Protein AF-A0A932LIK9-F1 (afdb_monomer_lite)

Radius of gyration: 16.42 Å; chains: 1; bounding box: 44×19×46 Å

Secondary structure (DSSP, 8-state):
-HHHHHHHHHHHHHHHHHHHHHHHHHHHHHS-GGGTTTTTTS-HHHHHHHHHHH-TT--HHHHHHHHHHHHHHHHHHHHHHHHHHT-

Sequence (87 aa):
MPALIVIVLVMLISIASISDISMKVAVNNRLPPEERFSWWNRDGWRVAKKYKELFPDSYLPVISQCSFGLVFAIGLVLLIVSVTDTK

Structure (mmCIF, N/CA/C/O backbone):
data_AF-A0A932LIK9-F1
#
_entry.id   AF-A0A932LIK9-F1
#
loop_
_atom_site.group_PDB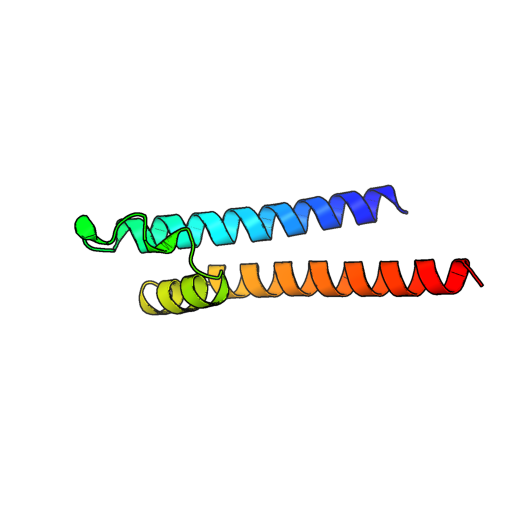
_atom_site.id
_atom_site.type_symbol
_atom_site.label_atom_id
_atom_site.label_alt_id
_atom_site.label_comp_id
_atom_site.label_asym_id
_atom_site.label_entity_id
_atom_site.label_seq_id
_atom_site.pdbx_PDB_ins_code
_atom_site.Cartn_x
_atom_site.Cartn_y
_atom_site.Cartn_z
_atom_site.occupancy
_atom_site.B_iso_or_equiv
_atom_site.auth_seq_id
_atom_site.auth_comp_id
_atom_site.auth_asym_id
_atom_site.auth_atom_id
_atom_site.pdbx_PDB_model_num
ATOM 1 N N . MET A 1 1 ? 11.787 8.222 -22.192 1.00 61.84 1 MET A N 1
ATOM 2 C CA . MET A 1 1 ? 11.286 6.975 -21.570 1.00 61.84 1 MET A CA 1
ATOM 3 C C . MET A 1 1 ? 11.532 6.885 -20.062 1.00 61.84 1 MET A C 1
ATOM 5 O O . MET A 1 1 ? 10.537 6.712 -19.370 1.00 61.84 1 MET A O 1
ATOM 9 N N . PRO A 1 2 ? 12.752 7.058 -19.508 1.00 76.31 2 PRO A N 1
ATOM 10 C CA . PRO A 1 2 ? 12.974 6.836 -18.071 1.00 76.31 2 PRO A CA 1
ATOM 11 C C . PRO A 1 2 ? 12.257 7.863 -17.182 1.00 76.31 2 PRO A C 1
ATOM 13 O O . PRO A 1 2 ? 11.656 7.491 -16.183 1.00 76.31 2 PRO A O 1
ATOM 16 N N . ALA A 1 3 ? 12.220 9.138 -17.590 1.00 83.81 3 ALA A N 1
ATOM 17 C CA . ALA A 1 3 ? 11.545 10.190 -16.826 1.00 83.81 3 ALA A CA 1
ATOM 18 C C . ALA A 1 3 ? 10.041 9.925 -16.630 1.00 83.81 3 ALA A C 1
ATOM 20 O O . ALA A 1 3 ? 9.519 10.137 -15.544 1.00 83.81 3 ALA A O 1
ATOM 21 N N . LEU A 1 4 ? 9.348 9.406 -17.652 1.00 86.88 4 LEU A N 1
ATOM 22 C CA . LEU A 1 4 ? 7.917 9.102 -17.560 1.00 86.88 4 LEU A CA 1
ATOM 23 C C . LEU A 1 4 ? 7.651 7.937 -16.598 1.00 86.88 4 LEU A C 1
ATOM 25 O O . LEU A 1 4 ? 6.728 8.012 -15.795 1.00 86.88 4 LEU A O 1
ATOM 29 N N . ILE A 1 5 ? 8.498 6.903 -16.621 1.00 85.38 5 ILE A N 1
ATOM 30 C CA . ILE A 1 5 ? 8.416 5.769 -15.688 1.00 85.38 5 ILE A CA 1
ATOM 31 C C . ILE A 1 5 ? 8.644 6.242 -14.248 1.00 85.38 5 ILE A C 1
ATOM 33 O O . ILE A 1 5 ? 7.885 5.872 -13.356 1.00 85.38 5 ILE A O 1
ATOM 37 N N . VAL A 1 6 ? 9.641 7.103 -14.024 1.00 86.44 6 VAL A N 1
ATOM 38 C CA . VAL A 1 6 ? 9.913 7.682 -12.700 1.00 86.44 6 VAL A CA 1
ATOM 39 C C . VAL A 1 6 ? 8.732 8.522 -12.215 1.00 86.44 6 VAL A C 1
ATOM 41 O O . VAL A 1 6 ? 8.313 8.367 -11.072 1.00 86.44 6 VAL A O 1
ATOM 44 N N . ILE A 1 7 ? 8.145 9.360 -13.076 1.00 90.56 7 ILE A N 1
ATOM 45 C CA . ILE A 1 7 ? 6.966 10.167 -12.726 1.00 90.56 7 ILE A CA 1
ATOM 46 C C . ILE A 1 7 ? 5.788 9.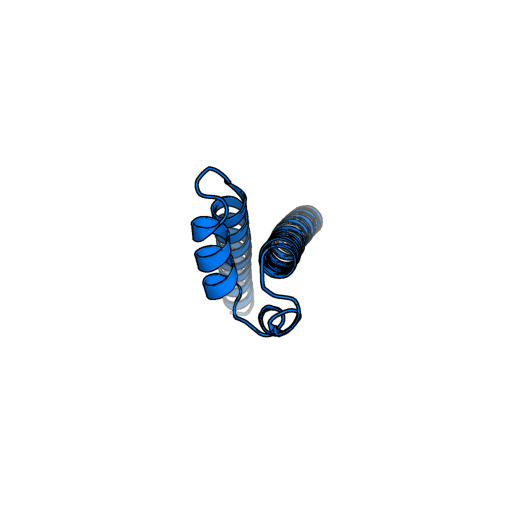267 -12.329 1.00 90.56 7 ILE A C 1
ATOM 48 O O . ILE A 1 7 ? 5.166 9.501 -11.293 1.00 90.56 7 ILE A O 1
ATOM 52 N N . VAL A 1 8 ? 5.508 8.216 -13.106 1.00 89.25 8 VAL A N 1
ATOM 53 C CA . VAL A 1 8 ? 4.437 7.254 -12.798 1.00 89.25 8 VAL A CA 1
ATOM 54 C C . VAL A 1 8 ? 4.703 6.539 -11.471 1.00 89.25 8 VAL A C 1
ATOM 56 O O . VAL A 1 8 ? 3.795 6.422 -10.651 1.00 89.25 8 VAL A O 1
ATOM 59 N N . LEU A 1 9 ? 5.942 6.110 -11.216 1.00 87.44 9 LEU A N 1
ATOM 60 C CA . LEU A 1 9 ? 6.322 5.481 -9.950 1.00 87.44 9 LEU A CA 1
ATOM 61 C C . LEU A 1 9 ? 6.125 6.419 -8.761 1.00 87.44 9 LEU A C 1
ATOM 63 O O . LEU A 1 9 ? 5.526 6.015 -7.767 1.00 87.44 9 LEU A O 1
ATOM 67 N N . VAL A 1 10 ? 6.576 7.671 -8.870 1.00 90.56 10 VAL A N 1
ATOM 68 C CA . VAL A 1 10 ? 6.387 8.676 -7.817 1.00 90.56 10 VAL A CA 1
ATOM 69 C C . VAL A 1 10 ? 4.899 8.888 -7.551 1.00 90.56 10 VAL A C 1
ATOM 71 O O . VAL A 1 10 ? 4.488 8.832 -6.396 1.00 90.56 10 VAL A O 1
ATOM 74 N N . MET A 1 11 ? 4.075 9.038 -8.594 1.00 90.12 11 MET A N 1
ATOM 75 C CA . MET A 1 11 ? 2.623 9.174 -8.432 1.00 90.12 11 MET A CA 1
ATOM 76 C C . MET A 1 11 ? 2.005 7.965 -7.722 1.00 90.12 11 MET A C 1
ATOM 78 O O . MET A 1 11 ? 1.233 8.144 -6.781 1.00 90.12 11 MET A O 1
ATOM 82 N N . LEU A 1 12 ? 2.353 6.740 -8.126 1.00 88.44 12 LEU A N 1
ATOM 83 C CA . LEU A 1 12 ? 1.824 5.524 -7.504 1.00 88.44 12 LEU A CA 1
ATOM 84 C C . LEU A 1 12 ? 2.252 5.398 -6.036 1.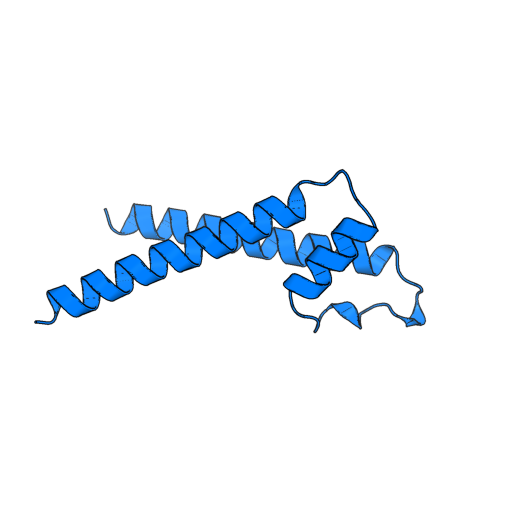00 88.44 12 LEU A C 1
ATOM 86 O O . LEU A 1 12 ? 1.422 5.062 -5.192 1.00 88.44 12 LEU A O 1
ATOM 90 N N . ILE A 1 13 ? 3.511 5.714 -5.717 1.00 89.06 13 ILE A N 1
ATOM 91 C CA . ILE A 1 13 ? 4.024 5.721 -4.340 1.00 89.06 13 ILE A CA 1
ATOM 92 C C . ILE A 1 13 ? 3.298 6.778 -3.502 1.00 89.06 13 ILE A C 1
ATOM 94 O O . ILE A 1 13 ? 2.892 6.491 -2.373 1.00 89.06 13 ILE A O 1
ATOM 98 N N . SER A 1 14 ? 3.093 7.983 -4.040 1.00 90.19 14 SER A N 1
ATOM 99 C CA . SER A 1 14 ? 2.350 9.045 -3.357 1.00 90.19 14 SER A CA 1
ATOM 100 C C . SER A 1 14 ? 0.901 8.636 -3.094 1.00 90.19 14 SER A C 1
ATOM 102 O O . SER A 1 14 ? 0.441 8.765 -1.962 1.00 90.19 14 SER A O 1
ATOM 104 N N . ILE A 1 15 ? 0.197 8.082 -4.087 1.00 89.19 15 ILE A N 1
ATOM 105 C CA . ILE A 1 15 ? -1.187 7.603 -3.930 1.00 89.19 15 ILE A CA 1
ATOM 106 C C . ILE A 1 15 ? -1.259 6.495 -2.876 1.00 89.19 15 ILE A C 1
ATOM 108 O O . ILE A 1 15 ? -2.115 6.546 -1.989 1.00 89.19 15 ILE A O 1
ATOM 112 N N . ALA A 1 16 ? -0.346 5.523 -2.931 1.00 86.38 16 ALA A N 1
ATOM 113 C CA . ALA A 1 16 ? -0.278 4.433 -1.965 1.00 86.38 16 ALA A CA 1
ATOM 114 C C . ALA A 1 16 ? -0.048 4.956 -0.536 1.00 86.38 16 ALA A C 1
ATOM 116 O O . ALA A 1 16 ? -0.759 4.558 0.389 1.00 86.38 16 ALA A O 1
ATOM 117 N N . SER A 1 17 ? 0.878 5.907 -0.376 1.00 86.88 17 SER A N 1
ATOM 118 C CA . SER A 1 17 ? 1.229 6.514 0.915 1.00 86.88 17 SER A CA 1
ATOM 119 C C . SER A 1 17 ? 0.091 7.360 1.486 1.00 86.88 17 SER A C 1
ATOM 121 O O . SER A 1 17 ? -0.264 7.210 2.653 1.00 86.88 17 SER A O 1
ATOM 123 N N . ILE A 1 18 ? -0.526 8.220 0.668 1.00 89.69 18 ILE A N 1
ATOM 124 C CA . ILE A 1 18 ? -1.668 9.050 1.080 1.00 89.69 18 ILE A CA 1
ATOM 125 C C . ILE A 1 18 ? -2.846 8.160 1.473 1.00 89.69 18 ILE A C 1
ATOM 127 O O . ILE A 1 18 ? -3.512 8.439 2.471 1.00 89.69 18 ILE A O 1
ATOM 131 N N . SER A 1 19 ? -3.083 7.074 0.734 1.00 87.88 19 SER A N 1
ATOM 132 C CA . SER A 1 19 ? -4.144 6.118 1.053 1.00 87.88 19 SER A CA 1
ATOM 133 C C . SER A 1 19 ? -3.883 5.418 2.390 1.00 87.88 19 SER A C 1
ATOM 135 O O . SER A 1 19 ? -4.795 5.344 3.211 1.00 87.88 19 SER A O 1
ATOM 137 N N . ASP A 1 20 ? -2.650 4.966 2.655 1.00 87.50 20 ASP A N 1
ATOM 138 C CA . ASP A 1 20 ? -2.275 4.348 3.939 1.00 87.50 20 ASP A CA 1
ATOM 139 C C . ASP A 1 20 ? -2.449 5.319 5.116 1.00 87.50 20 ASP A C 1
ATOM 141 O O . ASP A 1 20 ? -3.119 4.993 6.098 1.00 87.50 20 ASP A O 1
ATOM 145 N N . ILE A 1 21 ? -1.932 6.546 4.989 1.00 89.38 21 ILE A N 1
ATOM 146 C CA . ILE A 1 21 ? -2.069 7.589 6.016 1.00 89.38 21 ILE A CA 1
ATOM 147 C C . ILE A 1 21 ? -3.547 7.912 6.255 1.00 89.38 21 ILE A C 1
ATOM 149 O O . ILE A 1 21 ? -3.990 7.980 7.401 1.00 89.38 21 ILE A O 1
ATOM 153 N N . SER A 1 22 ? -4.332 8.063 5.187 1.00 89.88 22 SER A N 1
ATOM 154 C CA . SER A 1 22 ? -5.764 8.367 5.280 1.00 89.88 22 SER A CA 1
ATOM 155 C C . SER A 1 22 ? -6.535 7.247 5.982 1.00 89.88 22 SER A C 1
ATOM 15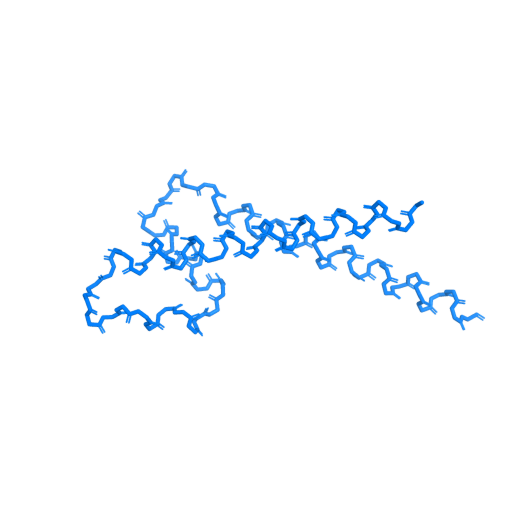7 O O . SER A 1 22 ? -7.377 7.525 6.838 1.00 89.88 22 SER A O 1
ATOM 159 N N . MET A 1 23 ? -6.214 5.980 5.691 1.00 90.12 23 MET A N 1
ATOM 160 C CA . MET A 1 23 ? -6.795 4.833 6.393 1.00 90.12 23 MET A CA 1
ATOM 161 C C . MET A 1 23 ? -6.392 4.818 7.872 1.00 90.12 23 MET A C 1
ATOM 163 O O . MET A 1 23 ? -7.258 4.625 8.726 1.00 90.12 23 MET A O 1
ATOM 167 N N . LYS A 1 24 ? -5.121 5.089 8.199 1.00 90.00 24 LYS A N 1
ATOM 168 C CA . LYS A 1 24 ? -4.648 5.194 9.592 1.00 90.00 24 LYS A CA 1
ATOM 169 C C . LYS A 1 24 ? -5.378 6.290 10.358 1.00 90.00 24 LYS A C 1
ATOM 171 O O . LYS A 1 24 ? -5.857 6.032 11.459 1.00 90.00 24 LYS A O 1
ATOM 176 N N . VAL A 1 25 ? -5.521 7.480 9.776 1.00 90.06 25 VAL A N 1
ATOM 177 C CA . VAL A 1 25 ? -6.252 8.602 10.387 1.00 90.06 25 VAL A CA 1
ATOM 178 C C . VAL A 1 25 ? -7.725 8.248 10.596 1.00 90.06 25 VAL A C 1
ATOM 180 O O . VAL A 1 25 ? -8.260 8.467 11.682 1.00 90.06 25 VAL A O 1
ATOM 183 N N . ALA A 1 26 ? -8.380 7.656 9.596 1.00 89.38 26 ALA A N 1
ATOM 184 C CA . ALA A 1 26 ? -9.785 7.273 9.693 1.00 89.38 26 ALA A CA 1
ATOM 185 C C . ALA A 1 26 ? -10.031 6.190 10.757 1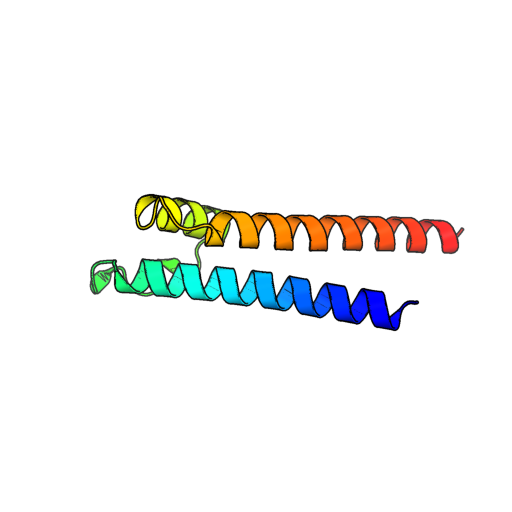.00 89.38 26 ALA A C 1
ATOM 187 O O . ALA A 1 26 ? -10.973 6.311 11.541 1.00 89.38 26 ALA A O 1
ATOM 188 N N . VAL A 1 27 ? -9.166 5.170 10.826 1.00 89.75 27 VAL A N 1
ATOM 189 C CA . VAL A 1 27 ? -9.198 4.150 11.887 1.00 89.75 27 VAL A CA 1
ATOM 190 C C . VAL A 1 27 ? -8.981 4.811 13.250 1.00 89.75 27 VAL A C 1
ATOM 192 O O . VAL A 1 27 ? -9.772 4.605 14.165 1.00 89.75 27 VAL A O 1
ATOM 195 N N . ASN A 1 28 ? -7.975 5.680 13.374 1.00 89.75 28 ASN A N 1
ATOM 196 C CA . ASN A 1 28 ? -7.639 6.366 14.621 1.00 89.75 28 ASN A CA 1
ATOM 197 C C . ASN A 1 28 ? -8.775 7.251 15.156 1.00 89.75 28 ASN A C 1
ATOM 199 O O . ASN A 1 28 ? -9.021 7.293 16.358 1.00 89.75 28 ASN A O 1
ATOM 203 N N . ASN A 1 29 ? -9.492 7.942 14.268 1.00 87.88 29 ASN A N 1
ATOM 204 C CA . ASN A 1 29 ? -10.607 8.812 14.646 1.00 87.88 29 ASN A CA 1
ATOM 205 C C . ASN A 1 29 ? -11.831 8.037 15.149 1.00 87.88 29 ASN A C 1
ATOM 207 O O . ASN A 1 29 ? -12.645 8.599 15.882 1.00 87.88 29 ASN A O 1
ATOM 211 N N . ARG A 1 30 ? -11.973 6.766 14.759 1.00 86.75 30 ARG A N 1
ATOM 212 C CA . ARG A 1 30 ? -13.081 5.892 15.170 1.00 86.75 30 ARG A CA 1
ATOM 213 C C . ARG A 1 30 ? -12.782 5.080 16.428 1.00 86.75 30 ARG A C 1
ATOM 215 O O . ARG A 1 30 ? -13.714 4.542 17.015 1.00 86.75 30 ARG A O 1
ATOM 222 N N . LEU A 1 31 ? -11.517 4.983 16.827 1.00 85.19 31 LEU A N 1
ATOM 223 C CA . LEU A 1 31 ? -11.108 4.241 18.013 1.00 85.19 31 LEU A CA 1
ATOM 224 C C . LEU A 1 31 ? -11.276 5.061 19.304 1.00 85.19 31 LEU A C 1
ATOM 226 O O . LEU A 1 31 ? -11.246 6.301 19.261 1.00 85.19 31 LEU A O 1
ATOM 230 N N . PRO A 1 32 ? -11.416 4.375 20.455 1.00 84.62 32 PRO A N 1
ATOM 231 C CA . PRO A 1 32 ? -11.388 5.004 21.768 1.00 84.62 32 PRO A CA 1
ATOM 232 C C . PRO A 1 32 ? -10.135 5.878 21.950 1.00 84.62 32 PRO A C 1
ATOM 234 O O . PRO A 1 32 ? -9.072 5.529 21.429 1.00 84.62 32 PRO A O 1
ATOM 237 N N . PRO A 1 33 ? -10.214 7.003 22.688 1.00 81.88 33 PRO A N 1
ATOM 238 C CA . PRO A 1 33 ? -9.089 7.923 22.877 1.00 81.88 33 PRO A CA 1
ATOM 239 C C . PRO A 1 33 ? -7.810 7.255 23.396 1.00 81.88 33 PRO A C 1
ATOM 241 O O . PRO A 1 33 ? -6.717 7.638 22.994 1.00 81.88 33 PRO A O 1
ATOM 244 N N . GLU A 1 34 ? -7.963 6.241 24.242 1.00 83.75 34 GLU A N 1
ATOM 245 C CA . GLU A 1 34 ? -6.889 5.437 24.836 1.00 83.75 34 GLU A CA 1
ATOM 246 C C . GLU A 1 34 ? -6.168 4.515 23.839 1.00 83.75 34 GLU A C 1
ATOM 248 O O . GLU A 1 34 ? -5.005 4.176 24.038 1.00 83.75 34 GLU A O 1
ATOM 253 N N . GLU A 1 35 ? -6.815 4.170 22.724 1.00 80.56 35 GLU A N 1
ATOM 254 C CA . GLU A 1 35 ? -6.225 3.367 21.648 1.00 80.56 35 GLU A CA 1
ATOM 255 C C . GLU A 1 35 ? -5.713 4.218 20.480 1.00 80.56 35 GLU A C 1
ATOM 257 O O . GLU A 1 35 ? -5.128 3.685 19.524 1.00 80.56 35 GLU A O 1
ATOM 262 N N . ARG A 1 36 ? -5.899 5.544 20.540 1.00 79.12 36 ARG A N 1
ATOM 263 C CA . ARG A 1 36 ? -5.377 6.449 19.517 1.00 79.12 36 ARG A CA 1
ATOM 264 C C . ARG A 1 36 ? -3.854 6.336 19.452 1.00 79.12 36 ARG A C 1
ATOM 266 O O . ARG A 1 36 ? -3.178 6.076 20.438 1.00 79.12 36 ARG A O 1
ATOM 273 N N . PHE A 1 37 ? -3.303 6.505 18.262 1.00 81.25 37 PHE A N 1
ATOM 274 C CA . PHE A 1 37 ? -1.888 6.364 17.917 1.00 81.25 37 PHE A CA 1
ATOM 275 C C . PHE A 1 37 ? -1.320 4.938 17.926 1.00 81.25 37 PHE A C 1
ATOM 277 O O . PHE A 1 37 ? -0.385 4.670 17.171 1.00 81.25 37 PHE A O 1
ATOM 284 N N . SER A 1 38 ? -1.930 3.984 18.637 1.00 84.19 38 SER A N 1
ATOM 285 C CA . SER A 1 38 ? -1.464 2.583 18.660 1.00 84.19 38 SER A CA 1
ATOM 286 C C . SER A 1 38 ? -1.477 1.899 17.278 1.00 84.19 38 SER A C 1
ATOM 288 O O . SER A 1 38 ? -0.739 0.940 17.035 1.00 84.19 38 SER A O 1
ATOM 290 N N . TRP A 1 39 ? -2.279 2.421 16.345 1.00 81.12 39 TRP A N 1
ATOM 291 C CA . TRP A 1 39 ? -2.430 1.904 14.983 1.00 81.12 39 TRP A CA 1
ATOM 292 C C . TRP A 1 39 ? -1.449 2.486 13.958 1.00 81.12 39 TRP A C 1
ATOM 294 O O . TRP A 1 39 ? -1.389 1.993 12.833 1.00 81.12 39 TRP A O 1
ATOM 304 N N . TRP A 1 40 ? -0.636 3.482 14.323 1.00 82.56 40 TRP A N 1
ATOM 305 C CA . TRP A 1 40 ? 0.307 4.107 13.384 1.00 82.56 40 TRP A CA 1
ATOM 306 C C . TRP A 1 40 ? 1.498 3.211 13.044 1.00 82.56 40 TRP A C 1
ATOM 308 O O . TRP A 1 40 ? 1.929 3.182 11.892 1.00 82.56 40 TRP A O 1
ATOM 318 N N . ASN A 1 41 ? 1.956 2.420 14.018 1.00 83.75 41 ASN A N 1
ATOM 319 C CA . ASN A 1 41 ? 3.021 1.426 13.847 1.00 83.75 41 ASN A CA 1
ATOM 320 C C . ASN A 1 41 ? 2.512 0.074 13.323 1.00 83.75 41 ASN A C 1
ATOM 322 O O . ASN A 1 41 ? 3.272 -0.891 13.274 1.00 83.75 41 ASN A O 1
ATOM 326 N N . ARG A 1 42 ? 1.225 -0.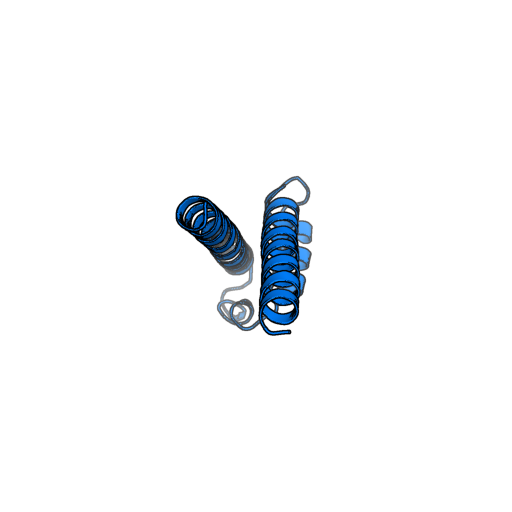047 12.976 1.00 84.00 42 ARG A N 1
ATOM 327 C CA . ARG A 1 42 ? 0.673 -1.298 12.444 1.00 84.00 42 ARG A CA 1
ATOM 328 C C . ARG A 1 42 ? 0.898 -1.387 10.941 1.00 84.00 42 ARG A C 1
ATOM 330 O O . ARG A 1 42 ? 0.818 -0.388 10.227 1.00 84.00 42 ARG A O 1
ATOM 337 N N . ASP A 1 43 ? 1.116 -2.615 10.480 1.00 83.44 43 ASP A N 1
ATOM 338 C CA . ASP A 1 43 ? 1.275 -2.930 9.063 1.00 83.44 43 ASP A CA 1
ATOM 339 C C . ASP A 1 43 ? 0.079 -2.425 8.251 1.00 83.44 43 ASP A C 1
ATOM 341 O O . ASP A 1 43 ? -1.075 -2.591 8.668 1.00 83.44 43 ASP A O 1
ATOM 345 N N . GLY A 1 44 ? 0.343 -1.893 7.054 1.00 79.75 44 GLY A N 1
ATOM 346 C CA . GLY A 1 44 ? -0.695 -1.373 6.156 1.00 79.75 44 GLY A CA 1
ATOM 347 C C . GLY A 1 44 ? -1.795 -2.397 5.854 1.00 79.75 44 GLY A C 1
ATOM 348 O O . GLY A 1 44 ? -2.965 -2.045 5.766 1.00 79.75 44 GLY A O 1
ATOM 349 N N . TRP A 1 45 ? -1.470 -3.697 5.824 1.00 82.75 45 TRP A N 1
ATOM 350 C CA . TRP A 1 45 ? -2.472 -4.760 5.673 1.00 82.75 45 TRP A CA 1
ATOM 351 C C . TRP A 1 45 ? -3.445 -4.834 6.855 1.00 82.75 45 TRP A C 1
ATOM 353 O O . TRP A 1 45 ? -4.656 -4.977 6.668 1.00 82.75 45 TRP A O 1
ATOM 363 N N . ARG A 1 46 ? -2.936 -4.736 8.091 1.00 87.38 46 ARG A N 1
ATOM 364 C CA . ARG A 1 46 ? -3.779 -4.751 9.297 1.00 87.38 46 ARG A CA 1
ATOM 365 C C . ARG A 1 46 ? -4.657 -3.507 9.346 1.00 87.38 46 ARG A C 1
ATOM 367 O O . ARG A 1 46 ? -5.837 -3.621 9.669 1.00 87.38 46 ARG A O 1
ATOM 374 N N . VAL A 1 47 ? -4.097 -2.353 8.982 1.00 87.81 47 VAL A N 1
ATOM 375 C CA . VAL A 1 47 ? -4.839 -1.091 8.875 1.00 87.81 47 VAL A CA 1
ATOM 376 C C . VAL A 1 47 ? -5.930 -1.197 7.811 1.00 87.81 47 VAL A C 1
ATOM 378 O O . VAL A 1 47 ? -7.076 -0.887 8.110 1.00 87.81 47 VAL A O 1
ATOM 381 N N . ALA A 1 48 ? -5.625 -1.698 6.612 1.00 87.31 48 ALA A N 1
ATOM 382 C CA . ALA A 1 48 ? -6.594 -1.860 5.527 1.00 87.31 48 ALA A CA 1
ATOM 383 C C . ALA A 1 48 ? -7.731 -2.823 5.902 1.00 87.31 48 ALA A C 1
ATOM 385 O O . ALA A 1 48 ? -8.899 -2.537 5.634 1.00 87.31 48 ALA A O 1
ATOM 386 N N . LYS A 1 49 ? -7.413 -3.936 6.581 1.00 88.44 49 LYS A N 1
ATOM 387 C CA . LYS A 1 49 ? -8.426 -4.858 7.111 1.00 88.44 49 LYS A CA 1
ATOM 388 C C . LYS A 1 49 ? -9.335 -4.149 8.115 1.00 88.44 49 LYS A C 1
ATOM 390 O O . LYS A 1 49 ? -10.553 -4.211 7.973 1.00 88.44 49 LYS A O 1
ATOM 395 N N . LYS A 1 50 ? -8.752 -3.433 9.082 1.00 88.50 50 LYS A N 1
ATOM 396 C CA . LYS A 1 50 ? -9.525 -2.715 10.102 1.00 88.50 50 LYS A CA 1
ATOM 397 C C . LYS A 1 50 ? -10.361 -1.584 9.509 1.00 88.50 50 LYS A C 1
ATOM 399 O O . LYS A 1 50 ? -11.501 -1.376 9.904 1.00 88.50 50 LYS A O 1
ATOM 404 N N . TYR A 1 51 ? -9.812 -0.879 8.530 1.00 89.12 51 TYR A N 1
ATOM 405 C CA . TYR A 1 51 ? -10.508 0.163 7.795 1.00 89.12 51 TYR A CA 1
ATOM 406 C C . TYR A 1 51 ? -11.710 -0.406 7.030 1.00 89.12 51 TYR A C 1
ATOM 408 O O . TYR A 1 51 ? -12.787 0.171 7.105 1.00 89.12 51 TYR A O 1
ATOM 416 N N . LYS A 1 52 ? -11.575 -1.568 6.375 1.00 89.75 52 LYS A N 1
ATOM 417 C CA . LYS A 1 52 ? -12.690 -2.244 5.690 1.00 89.75 52 LYS A CA 1
ATOM 418 C C . LYS A 1 52 ? -13.788 -2.709 6.654 1.00 89.75 52 LYS A C 1
ATOM 420 O O . LYS A 1 52 ? -14.957 -2.659 6.297 1.00 89.75 52 LYS A O 1
ATOM 425 N N . GLU A 1 53 ? -13.429 -3.126 7.871 1.00 89.56 53 GLU A N 1
ATOM 426 C CA . GLU A 1 53 ? -14.411 -3.424 8.930 1.00 89.56 53 GLU A CA 1
ATOM 427 C C . GLU A 1 53 ? -15.224 -2.178 9.325 1.00 89.56 53 GLU A C 1
ATOM 429 O O . GLU A 1 53 ? -16.409 -2.288 9.619 1.00 89.56 53 GLU A O 1
ATOM 434 N N . LEU A 1 54 ? -14.599 -0.995 9.322 1.00 87.75 54 LEU A N 1
ATOM 435 C CA . LEU A 1 54 ? -15.240 0.276 9.683 1.00 87.75 54 LEU A CA 1
ATOM 436 C C . LEU A 1 54 ? -15.974 0.949 8.510 1.00 87.75 54 LEU A C 1
ATOM 438 O O . LEU A 1 54 ? -16.921 1.700 8.733 1.00 87.75 54 LEU A O 1
ATOM 442 N N . PHE A 1 55 ? -15.524 0.708 7.277 1.00 88.19 55 PHE A N 1
ATOM 443 C CA . PHE A 1 55 ? -16.019 1.330 6.048 1.00 88.19 55 PHE A CA 1
ATOM 444 C C . PHE A 1 55 ? -16.135 0.274 4.931 1.00 88.19 55 PHE A C 1
ATOM 446 O O . PHE A 1 55 ? -15.280 0.228 4.039 1.00 88.19 55 PHE A O 1
ATOM 453 N N . PRO A 1 56 ? -17.169 -0.586 4.965 1.00 85.62 56 PRO A N 1
ATOM 454 C CA . PRO A 1 56 ? -17.302 -1.707 4.031 1.00 85.62 56 PRO A CA 1
ATOM 455 C C . PRO A 1 56 ? -17.467 -1.271 2.568 1.00 85.62 56 PRO A C 1
ATOM 457 O O . PRO A 1 56 ? -16.998 -1.975 1.676 1.00 85.62 56 PRO A O 1
ATOM 460 N N . ASP A 1 57 ? -18.048 -0.093 2.328 1.00 88.06 57 ASP A N 1
ATOM 461 C CA . ASP A 1 57 ? -18.316 0.441 0.984 1.00 88.06 57 ASP A CA 1
ATOM 462 C C . ASP A 1 57 ? -17.142 1.237 0.383 1.00 88.06 57 ASP A C 1
ATOM 464 O O . ASP A 1 57 ? -17.246 1.797 -0.709 1.00 88.06 57 ASP A O 1
ATOM 468 N N . SER A 1 58 ? -16.013 1.337 1.093 1.00 86.50 58 SER A N 1
ATOM 469 C CA . SER A 1 58 ? -14.881 2.154 0.652 1.00 86.50 58 SER A CA 1
ATOM 470 C C . SER A 1 58 ? -13.917 1.378 -0.250 1.00 86.50 58 SER A C 1
ATOM 472 O O . SER A 1 58 ? -13.432 0.301 0.097 1.00 86.50 58 SER A O 1
ATOM 474 N N . TYR A 1 59 ? -13.565 1.977 -1.393 1.00 85.25 59 TYR A N 1
ATOM 475 C CA . TYR A 1 59 ? -12.600 1.431 -2.358 1.00 85.25 59 TYR A CA 1
ATOM 476 C C . TYR A 1 59 ? -11.132 1.734 -2.011 1.00 85.25 59 TYR A C 1
ATOM 478 O O . TYR A 1 59 ? -10.227 1.166 -2.620 1.00 85.25 59 TYR A O 1
ATOM 486 N N . LEU A 1 60 ? -10.875 2.591 -1.017 1.00 83.25 60 LEU A N 1
ATOM 487 C CA . LEU A 1 60 ? -9.529 2.960 -0.549 1.00 83.25 60 LEU A CA 1
ATOM 488 C C . LEU A 1 60 ? -8.580 1.773 -0.288 1.00 83.25 60 LEU A C 1
ATOM 490 O O . LEU A 1 60 ? -7.450 1.819 -0.782 1.00 83.25 60 LEU A O 1
ATOM 494 N N . PRO A 1 61 ? -8.984 0.702 0.427 1.00 84.69 61 PRO A N 1
ATOM 495 C CA . PRO A 1 61 ? -8.099 -0.435 0.664 1.00 84.69 61 PRO A CA 1
ATOM 496 C C . PRO A 1 61 ? -7.729 -1.168 -0.631 1.00 84.69 61 PRO A C 1
ATOM 498 O O . PRO A 1 61 ? -6.598 -1.628 -0.761 1.00 84.69 61 PRO A O 1
ATOM 501 N N . VAL A 1 62 ? -8.641 -1.230 -1.606 1.00 85.31 62 VAL A N 1
ATOM 502 C CA . VAL A 1 62 ? -8.379 -1.851 -2.914 1.00 85.31 62 VAL A CA 1
ATOM 503 C C . VAL A 1 62 ? -7.411 -0.991 -3.722 1.00 85.31 62 VAL A C 1
ATOM 505 O O . VAL A 1 62 ? -6.422 -1.507 -4.232 1.00 85.31 62 VAL A O 1
ATOM 508 N N . ILE A 1 63 ? -7.642 0.325 -3.780 1.00 82.12 63 ILE A N 1
ATOM 509 C CA . ILE A 1 63 ? -6.766 1.268 -4.490 1.00 82.12 63 ILE A CA 1
ATOM 510 C C . ILE A 1 63 ? -5.350 1.213 -3.913 1.00 82.12 63 ILE A C 1
ATOM 512 O O . ILE A 1 63 ? -4.394 1.058 -4.667 1.00 82.12 63 ILE A O 1
ATOM 516 N N . SER A 1 64 ? -5.212 1.262 -2.585 1.00 81.31 64 SER A N 1
ATOM 517 C CA . SER A 1 64 ? -3.911 1.172 -1.917 1.00 81.31 64 SER A CA 1
ATOM 518 C C . SER A 1 64 ? -3.181 -0.133 -2.263 1.00 81.31 64 SER A C 1
ATOM 520 O O . SER A 1 64 ? -2.018 -0.093 -2.667 1.00 81.31 64 SER A O 1
ATOM 522 N N . GLN A 1 65 ? -3.865 -1.281 -2.190 1.00 84.44 65 GLN A N 1
ATOM 523 C CA . GLN A 1 65 ? -3.285 -2.585 -2.537 1.00 84.44 65 GLN A CA 1
ATOM 524 C C . GLN A 1 65 ? -2.876 -2.672 -4.011 1.00 84.44 65 GLN A C 1
ATOM 526 O O . GLN A 1 65 ? -1.778 -3.142 -4.311 1.00 84.44 65 GLN A O 1
ATOM 531 N N . CYS A 1 66 ? -3.714 -2.183 -4.928 1.00 85.31 66 CYS A N 1
ATOM 532 C CA . CYS A 1 66 ? -3.392 -2.136 -6.351 1.00 85.31 66 CYS A CA 1
ATOM 533 C C . CYS A 1 66 ? -2.192 -1.222 -6.628 1.00 85.31 66 CYS A C 1
ATOM 535 O O . CYS A 1 66 ? -1.294 -1.617 -7.368 1.00 85.31 66 CYS A O 1
ATOM 537 N N . SER A 1 67 ? -2.129 -0.037 -6.012 1.00 83.62 67 SER A N 1
ATOM 538 C CA . SER A 1 67 ? -0.997 0.882 -6.169 1.00 83.62 67 SER A CA 1
ATOM 539 C C . SER A 1 67 ? 0.306 0.271 -5.652 1.00 83.62 67 SER A C 1
ATOM 541 O O . SER A 1 67 ? 1.304 0.300 -6.369 1.00 83.62 67 SER A O 1
ATOM 543 N N . PHE A 1 68 ? 0.304 -0.347 -4.466 1.00 82.75 68 PHE A N 1
ATOM 544 C CA . PHE A 1 68 ? 1.485 -1.051 -3.951 1.00 82.75 68 PHE A CA 1
ATOM 545 C C . PHE A 1 68 ? 1.898 -2.225 -4.846 1.00 82.75 68 PHE A C 1
ATOM 547 O O . PHE A 1 68 ? 3.084 -2.383 -5.139 1.00 82.75 68 PHE A O 1
ATOM 554 N N . GLY A 1 69 ? 0.931 -3.012 -5.326 1.00 85.56 69 GLY A N 1
ATOM 555 C CA . GLY A 1 69 ? 1.186 -4.117 -6.249 1.00 85.56 69 GLY A CA 1
ATOM 556 C C . GLY A 1 69 ? 1.816 -3.652 -7.563 1.00 85.56 69 GLY A C 1
ATOM 557 O O . GLY A 1 69 ? 2.785 -4.251 -8.024 1.00 85.56 69 GLY A O 1
ATOM 558 N N . LEU A 1 70 ? 1.326 -2.548 -8.133 1.00 86.62 70 LEU A N 1
ATOM 559 C CA . LEU A 1 70 ? 1.879 -1.961 -9.355 1.00 86.62 70 LEU A CA 1
ATOM 560 C C . LEU A 1 70 ? 3.295 -1.417 -9.148 1.00 86.62 70 LEU A C 1
ATOM 562 O O . LEU A 1 70 ? 4.161 -1.677 -9.980 1.00 86.62 70 LEU A O 1
ATOM 566 N N . VAL A 1 71 ? 3.560 -0.716 -8.040 1.00 87.38 71 VAL A N 1
ATOM 567 C CA . VAL A 1 71 ? 4.917 -0.246 -7.704 1.00 87.38 71 VAL A CA 1
ATOM 568 C C . VAL A 1 71 ? 5.882 -1.425 -7.608 1.00 87.38 71 VAL A C 1
ATOM 570 O O . VAL A 1 71 ? 6.968 -1.375 -8.186 1.00 87.38 71 VAL A O 1
ATOM 573 N N . PHE A 1 72 ? 5.474 -2.502 -6.933 1.00 88.50 72 PHE A N 1
ATOM 574 C CA . PHE A 1 72 ? 6.297 -3.700 -6.798 1.00 88.50 72 PHE A CA 1
ATOM 575 C C . PHE A 1 72 ? 6.553 -4.379 -8.150 1.00 88.50 72 PHE A C 1
ATOM 577 O O . PHE A 1 72 ? 7.697 -4.703 -8.462 1.00 88.50 72 PHE A O 1
ATOM 584 N N . ALA A 1 73 ? 5.521 -4.540 -8.983 1.00 90.62 73 ALA A N 1
ATOM 585 C CA . ALA A 1 73 ? 5.648 -5.143 -10.308 1.00 90.62 73 ALA A CA 1
ATOM 586 C C . ALA A 1 73 ? 6.574 -4.332 -11.229 1.00 90.62 73 ALA A C 1
ATOM 588 O O . ALA A 1 73 ? 7.463 -4.901 -11.862 1.00 90.62 73 ALA A O 1
ATOM 589 N N . ILE A 1 74 ? 6.416 -3.004 -11.270 1.00 88.75 74 ILE A N 1
ATOM 590 C CA . ILE A 1 74 ? 7.281 -2.125 -12.070 1.00 88.75 74 ILE A CA 1
ATOM 591 C C . ILE A 1 74 ? 8.721 -2.182 -11.547 1.00 88.75 74 ILE A C 1
ATOM 593 O O . ILE A 1 74 ? 9.650 -2.324 -12.340 1.00 88.75 74 ILE A O 1
ATOM 597 N N . GLY A 1 75 ? 8.915 -2.125 -10.226 1.00 86.81 75 GLY A N 1
ATOM 598 C CA . GLY A 1 75 ? 10.236 -2.255 -9.608 1.00 86.81 75 GLY A CA 1
ATOM 599 C C . GLY A 1 75 ? 10.921 -3.581 -9.951 1.00 86.81 75 GLY A C 1
ATOM 600 O O . GLY A 1 75 ? 12.103 -3.588 -10.287 1.00 86.81 75 GLY A O 1
ATOM 601 N N . LEU A 1 76 ? 10.172 -4.688 -9.949 1.00 91.44 76 LEU A N 1
ATOM 602 C CA . LEU A 1 76 ? 10.676 -6.010 -10.323 1.00 91.44 76 LEU A CA 1
ATOM 603 C C . LEU A 1 76 ? 11.115 -6.056 -11.794 1.00 91.44 76 LEU A C 1
ATOM 605 O O . LEU A 1 76 ? 12.201 -6.547 -12.093 1.00 91.44 76 LEU A O 1
ATOM 609 N N . VAL A 1 77 ? 10.305 -5.511 -12.705 1.00 90.19 77 VAL A N 1
ATOM 610 C CA . VAL A 1 77 ? 10.648 -5.435 -14.134 1.00 90.19 77 VAL A CA 1
ATOM 611 C C . VAL A 1 77 ? 11.914 -4.605 -14.342 1.00 90.19 77 VAL A C 1
ATOM 613 O O . VAL A 1 77 ? 12.822 -5.048 -15.041 1.00 90.19 77 VAL A O 1
ATOM 616 N N . LEU A 1 78 ? 12.019 -3.439 -13.697 1.00 87.19 78 LEU A N 1
ATOM 617 C CA . LEU A 1 78 ? 13.209 -2.586 -13.783 1.00 87.19 78 LEU A CA 1
ATOM 618 C C . LEU A 1 78 ? 14.461 -3.280 -13.238 1.00 87.19 78 LEU A C 1
ATOM 620 O O . LEU A 1 78 ? 15.539 -3.134 -13.814 1.00 87.19 78 LEU A O 1
ATOM 624 N N . LEU A 1 79 ? 14.324 -4.058 -12.163 1.00 88.94 79 LEU A N 1
ATOM 625 C CA . LEU A 1 79 ? 15.421 -4.838 -11.600 1.00 88.94 79 LEU A CA 1
ATOM 626 C C . LEU A 1 79 ? 15.879 -5.933 -12.569 1.00 88.94 79 LEU A C 1
ATOM 628 O O . LEU A 1 79 ? 17.076 -6.058 -12.811 1.00 88.94 79 LEU A O 1
ATOM 632 N N . ILE A 1 80 ? 14.949 -6.685 -13.167 1.00 90.75 80 ILE A N 1
ATOM 633 C CA . ILE A 1 80 ? 15.267 -7.732 -14.153 1.00 90.75 80 ILE A CA 1
ATOM 634 C C . ILE A 1 80 ? 15.973 -7.135 -15.373 1.00 90.75 80 ILE A C 1
ATOM 636 O O . ILE A 1 80 ? 16.992 -7.674 -15.808 1.00 90.75 80 ILE A O 1
ATOM 640 N N . VAL A 1 81 ? 15.463 -6.018 -15.901 1.00 88.69 81 VAL A N 1
ATOM 641 C CA . VAL A 1 81 ? 16.090 -5.307 -17.026 1.00 88.69 81 VAL A CA 1
ATOM 642 C C . VAL A 1 81 ? 17.504 -4.873 -16.648 1.00 88.69 81 VAL A C 1
ATOM 644 O O . VAL A 1 81 ? 18.442 -5.217 -17.353 1.00 88.69 81 VAL A O 1
ATOM 647 N N . SER A 1 82 ? 17.681 -4.239 -15.485 1.00 86.12 82 SER A N 1
ATOM 648 C CA . SER A 1 82 ? 19.000 -3.785 -15.018 1.00 86.12 82 SER A CA 1
ATOM 649 C C . SER A 1 82 ? 20.000 -4.939 -14.876 1.00 86.12 82 SER A C 1
ATOM 651 O O . SER A 1 82 ? 21.153 -4.816 -15.278 1.00 86.12 82 SER A O 1
ATOM 653 N N . VAL A 1 83 ? 19.565 -6.085 -14.341 1.00 91.50 83 VAL A N 1
ATOM 654 C CA . VAL A 1 83 ? 20.407 -7.288 -14.211 1.00 91.50 83 VAL A CA 1
ATOM 655 C C . VAL A 1 83 ? 20.759 -7.886 -15.576 1.00 91.50 83 VAL A C 1
ATOM 657 O O . VAL A 1 83 ? 21.847 -8.436 -15.732 1.00 91.50 83 VAL A O 1
ATOM 660 N N . THR A 1 84 ? 19.855 -7.790 -16.553 1.00 90.25 84 THR A N 1
ATOM 661 C CA . THR A 1 84 ? 20.060 -8.330 -17.905 1.00 90.25 84 THR A CA 1
ATOM 662 C C . THR A 1 84 ? 20.981 -7.437 -18.737 1.00 90.25 84 THR A C 1
ATOM 664 O O . THR A 1 84 ? 21.846 -7.971 -19.414 1.00 90.25 84 THR A O 1
ATOM 667 N N . ASP A 1 85 ? 20.865 -6.110 -18.625 1.00 76.81 85 ASP A N 1
ATOM 668 C CA . ASP A 1 85 ? 21.767 -5.131 -19.264 1.00 76.81 85 ASP A CA 1
ATOM 669 C C . ASP A 1 85 ? 23.202 -5.168 -18.702 1.00 76.81 85 ASP A C 1
ATOM 671 O O . ASP A 1 85 ? 24.137 -4.689 -19.336 1.00 76.81 85 ASP A O 1
ATOM 675 N N . THR A 1 86 ? 23.397 -5.718 -17.497 1.00 69.25 86 THR A N 1
ATOM 676 C CA . THR A 1 86 ? 24.726 -5.818 -16.862 1.00 69.25 86 THR A CA 1
ATOM 677 C C . THR A 1 86 ? 25.519 -7.056 -17.328 1.00 69.25 86 THR A C 1
ATOM 679 O O . THR A 1 86 ? 26.677 -7.218 -16.939 1.00 69.25 86 THR A O 1
ATOM 682 N N . LYS A 1 87 ? 24.924 -7.945 -18.136 1.00 52.75 87 LYS A N 1
ATOM 683 C CA . LYS A 1 87 ? 25.579 -9.136 -18.708 1.00 52.75 87 LYS A CA 1
ATOM 684 C C . LYS A 1 87 ? 25.923 -8.932 -20.175 1.00 52.75 87 LYS A C 1
ATOM 686 O O . LYS A 1 87 ? 27.004 -9.423 -20.563 1.00 52.75 87 LYS A O 1
#

Foldseek 3Di:
DVVVLVVLLVVLVVLLVVLLVVLLVVLQVPDDPVCHPVCPPPDSVVSLVSSCVVPVPDCSSVSNVVSVVVSVVSVVVVVVVVVVVVD

pLDDT: mean 85.69, std 5.81, range [52.75, 91.5]